Protein AF-A0A371ILJ2-F1 (afdb_monomer_lite)

Organism: NCBI:txid1871336

Foldseek 3Di:
DVVLVLLLVVLVVLVVVVVVCCVVVVPPDDPPVSVVLSVLSVQLSVCLSVLHLVSLVSQLVVLVVLLVVLVVDPVSPSNVVSVVSNVVSVVSNVVSVVVD

Radius of gyration: 14.05 Å; chains: 1; bounding box: 39×20×39 Å

Sequence (100 aa):
MLKKFIYYFPAISFFILMIWLSYIFGISSMENTAFIVEFLFILAGFLLSKKLIVGSFIGIIPAIGFILAGQNSKTGLETPIGIFVLIYFLLCIYLVHKSN

pLDDT: mean 86.28, std 10.16, range [44.66, 95.81]

Structure (mmCIF, N/CA/C/O backbone):
data_AF-A0A371ILJ2-F1
#
_entry.id   AF-A0A371ILJ2-F1
#
loop_
_atom_site.group_PDB
_atom_site.id
_atom_site.type_symbol
_atom_site.label_atom_id
_atom_site.label_alt_id
_atom_site.label_comp_id
_atom_site.label_asym_id
_atom_site.label_entity_id
_atom_site.label_seq_id
_atom_site.pdbx_PDB_ins_code
_atom_site.Cartn_x
_atom_site.Cartn_y
_atom_site.Cartn_z
_atom_site.occupancy
_atom_site.B_iso_or_equiv
_atom_site.auth_seq_id
_atom_site.auth_comp_id
_atom_site.auth_asym_id
_atom_site.auth_atom_id
_atom_site.pdbx_PDB_model_num
ATOM 1 N N . MET A 1 1 ? -7.251 -8.964 17.976 1.00 44.66 1 MET A N 1
ATOM 2 C CA . MET A 1 1 ? -5.955 -8.585 17.362 1.00 44.66 1 MET 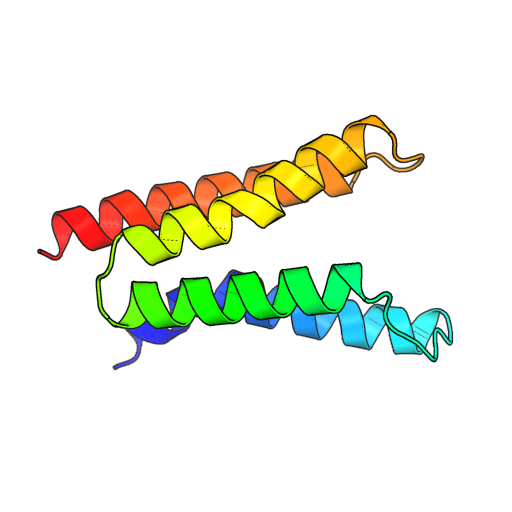A CA 1
ATOM 3 C C . MET A 1 1 ? -5.925 -8.786 15.845 1.00 44.66 1 MET A C 1
ATOM 5 O O . MET A 1 1 ? -5.500 -7.861 15.167 1.00 44.66 1 MET A O 1
ATOM 9 N N . LEU A 1 2 ? -6.445 -9.899 15.301 1.00 49.75 2 LEU A N 1
ATOM 10 C CA . LEU A 1 2 ? -6.361 -10.254 13.867 1.00 49.75 2 LEU A CA 1
ATOM 11 C C . LEU A 1 2 ? -6.897 -9.200 12.867 1.00 49.75 2 LEU A C 1
ATOM 13 O O . LEU A 1 2 ? -6.308 -9.006 11.811 1.00 49.75 2 LEU A O 1
ATOM 17 N N . LYS A 1 3 ? -7.972 -8.466 13.202 1.00 60.53 3 LYS A N 1
ATOM 18 C CA . LYS A 1 3 ? -8.586 -7.470 12.292 1.00 60.53 3 LYS A CA 1
ATOM 19 C C . LYS A 1 3 ? -7.668 -6.293 11.928 1.00 60.53 3 LYS A C 1
ATOM 21 O O . LYS A 1 3 ? -7.919 -5.629 10.935 1.00 60.53 3 LYS A O 1
ATOM 26 N N . LYS A 1 4 ? -6.620 -6.023 12.716 1.00 70.31 4 LYS A N 1
ATOM 27 C CA . LYS A 1 4 ? -5.710 -4.891 12.471 1.00 70.31 4 LYS A CA 1
ATOM 28 C C . LYS A 1 4 ? -4.705 -5.164 11.356 1.00 70.31 4 LYS A C 1
ATOM 30 O O . LYS A 1 4 ? -4.243 -4.219 10.732 1.00 70.31 4 LYS A O 1
ATOM 35 N N . PHE A 1 5 ? -4.394 -6.436 11.106 1.00 81.62 5 PHE A N 1
ATOM 36 C CA . PHE A 1 5 ? -3.424 -6.825 10.085 1.00 81.62 5 PHE A CA 1
ATOM 37 C C . PHE A 1 5 ? -3.933 -6.518 8.674 1.00 81.62 5 PHE A C 1
ATOM 39 O O . PHE A 1 5 ? -3.144 -6.211 7.789 1.00 81.62 5 PHE A O 1
ATOM 46 N N . ILE A 1 6 ? -5.260 -6.511 8.492 1.00 87.00 6 ILE A N 1
ATOM 47 C CA . ILE A 1 6 ? -5.886 -6.205 7.206 1.00 87.00 6 ILE A CA 1
ATOM 48 C C . ILE A 1 6 ? -5.460 -4.818 6.713 1.00 87.00 6 ILE A C 1
ATOM 50 O O . ILE A 1 6 ? -5.093 -4.671 5.558 1.00 87.00 6 ILE A O 1
ATOM 54 N N . TYR A 1 7 ? -5.350 -3.820 7.595 1.00 89.56 7 TYR A N 1
ATOM 55 C CA . TYR A 1 7 ? -4.983 -2.452 7.210 1.00 89.56 7 TYR A CA 1
ATOM 56 C C . TYR A 1 7 ? -3.579 -2.321 6.606 1.00 89.56 7 TYR A C 1
ATOM 58 O O . TYR A 1 7 ? -3.318 -1.352 5.902 1.00 89.56 7 TYR A O 1
ATOM 66 N N . TYR A 1 8 ? -2.700 -3.295 6.841 1.00 92.25 8 TYR A N 1
ATOM 67 C CA . TYR A 1 8 ? -1.353 -3.338 6.274 1.00 92.25 8 TYR A CA 1
ATOM 68 C C . TYR A 1 8 ? -1.282 -4.075 4.935 1.00 92.25 8 TYR A C 1
ATOM 70 O O . TYR A 1 8 ? -0.207 -4.155 4.351 1.00 92.25 8 TYR A O 1
ATOM 78 N N . PHE A 1 9 ? -2.403 -4.602 4.433 1.00 92.25 9 PHE A N 1
ATOM 79 C CA . PHE A 1 9 ? -2.443 -5.356 3.182 1.00 92.25 9 PHE A CA 1
ATOM 80 C C . PHE A 1 9 ? -1.783 -4.614 2.003 1.00 92.25 9 PHE A C 1
ATOM 82 O O . PHE A 1 9 ? -0.925 -5.224 1.365 1.00 92.25 9 PHE A O 1
ATOM 89 N N . PRO A 1 10 ? -2.059 -3.313 1.753 1.00 90.62 10 PRO A N 1
ATOM 90 C CA . PRO A 1 10 ? -1.393 -2.580 0.677 1.00 90.62 10 PRO A CA 1
ATOM 91 C C . PRO A 1 10 ? 0.130 -2.519 0.846 1.00 90.62 10 PRO A C 1
ATOM 93 O O . PRO A 1 10 ? 0.841 -2.818 -0.107 1.00 90.62 10 PRO A O 1
ATOM 96 N N . ALA A 1 11 ? 0.624 -2.237 2.058 1.00 92.75 11 ALA A N 1
ATOM 97 C CA . ALA A 1 11 ? 2.060 -2.184 2.353 1.00 92.75 11 ALA A CA 1
ATOM 98 C C . ALA A 1 11 ? 2.734 -3.539 2.099 1.00 92.75 11 ALA A C 1
ATOM 100 O O . ALA A 1 11 ? 3.667 -3.649 1.319 1.00 92.75 11 ALA A O 1
ATOM 101 N N . ILE A 1 12 ? 2.184 -4.612 2.674 1.00 92.62 12 ILE A N 1
ATOM 102 C CA . ILE A 1 12 ? 2.748 -5.961 2.527 1.00 92.62 12 ILE A CA 1
ATOM 103 C C . ILE A 1 12 ? 2.764 -6.386 1.055 1.00 92.62 12 ILE A C 1
ATOM 105 O O . ILE A 1 12 ? 3.757 -6.935 0.579 1.00 92.62 12 ILE A O 1
ATOM 109 N N . SER A 1 13 ? 1.675 -6.126 0.327 1.00 92.00 13 SER A N 1
ATOM 110 C CA . SER A 1 13 ? 1.599 -6.451 -1.098 1.00 92.00 13 SER A CA 1
ATOM 111 C C . SER A 1 13 ? 2.633 -5.677 -1.919 1.00 92.00 13 SER A C 1
ATOM 113 O O . SER A 1 13 ? 3.302 -6.271 -2.763 1.00 92.00 13 SER A O 1
ATOM 115 N N . PHE A 1 14 ? 2.817 -4.384 -1.634 1.00 90.50 14 PHE A N 1
ATOM 116 C CA . PHE A 1 14 ? 3.767 -3.536 -2.343 1.00 90.50 14 PHE A CA 1
ATOM 117 C C . PHE A 1 14 ? 5.210 -3.951 -2.044 1.00 90.50 14 PHE A C 1
ATOM 119 O O . PHE A 1 14 ? 5.990 -4.155 -2.970 1.00 90.50 14 PHE A O 1
ATOM 126 N N . PHE A 1 15 ? 5.536 -4.210 -0.779 1.00 90.62 15 PHE A N 1
ATOM 127 C CA . PHE A 1 15 ? 6.843 -4.705 -0.361 1.00 90.62 15 PHE A CA 1
ATOM 128 C C . PHE A 1 15 ? 7.245 -6.009 -1.067 1.00 90.62 15 PHE A C 1
ATOM 130 O O . PHE A 1 15 ? 8.357 -6.122 -1.587 1.00 90.62 15 PHE A O 1
ATOM 137 N N . ILE A 1 16 ? 6.334 -6.988 -1.137 1.00 90.94 16 ILE A N 1
ATOM 138 C CA . ILE A 1 16 ? 6.588 -8.266 -1.822 1.00 90.94 16 ILE A CA 1
ATOM 139 C C . ILE A 1 16 ? 6.826 -8.040 -3.320 1.00 90.94 16 ILE A C 1
ATOM 141 O O . ILE A 1 16 ? 7.772 -8.600 -3.877 1.00 90.94 16 ILE A O 1
ATOM 145 N N . LEU A 1 17 ? 6.001 -7.210 -3.967 1.00 88.19 17 LEU A N 1
ATOM 146 C CA . LEU A 1 17 ? 6.163 -6.876 -5.384 1.00 88.19 17 LEU A CA 1
ATOM 147 C C . LEU A 1 17 ? 7.509 -6.201 -5.655 1.00 88.19 17 LEU A C 1
ATOM 149 O O . LEU A 1 17 ? 8.188 -6.557 -6.615 1.00 88.19 17 LEU A O 1
ATOM 153 N N . MET A 1 18 ? 7.919 -5.278 -4.787 1.00 84.50 18 MET A N 1
ATOM 154 C CA . MET A 1 18 ? 9.188 -4.568 -4.904 1.00 84.50 18 MET A CA 1
ATOM 155 C C . MET A 1 18 ? 10.385 -5.519 -4.783 1.00 84.50 18 MET A C 1
ATOM 157 O O . MET A 1 18 ? 11.285 -5.465 -5.618 1.00 84.50 18 MET A O 1
ATOM 161 N N . ILE A 1 19 ? 10.379 -6.446 -3.817 1.00 85.50 19 ILE A N 1
ATOM 162 C CA . ILE A 1 19 ? 11.429 -7.475 -3.695 1.00 85.50 19 ILE A CA 1
ATOM 163 C C . ILE A 1 19 ? 11.484 -8.353 -4.948 1.00 85.50 19 ILE A C 1
ATOM 165 O O . ILE A 1 19 ? 12.566 -8.629 -5.470 1.00 85.50 19 ILE A O 1
ATOM 169 N N . TRP A 1 20 ? 10.323 -8.797 -5.430 1.00 84.69 20 TRP A N 1
ATOM 170 C CA . TRP A 1 20 ? 10.240 -9.686 -6.584 1.00 84.69 20 TRP A CA 1
ATOM 171 C C . TRP A 1 20 ? 10.753 -9.013 -7.863 1.00 84.69 20 TRP A C 1
ATOM 173 O O . TRP A 1 20 ? 11.546 -9.602 -8.598 1.00 84.69 20 TRP A O 1
ATOM 183 N N . LEU A 1 21 ? 10.384 -7.748 -8.087 1.00 81.75 21 LEU A N 1
ATOM 184 C CA . LEU A 1 21 ? 10.878 -6.937 -9.201 1.00 81.75 21 LEU A CA 1
ATOM 185 C C . LEU A 1 21 ? 12.388 -6.690 -9.107 1.00 81.75 21 LEU A C 1
ATOM 187 O O . LEU A 1 21 ? 13.086 -6.852 -10.107 1.00 81.75 21 LEU A O 1
ATOM 191 N N . SER A 1 22 ? 12.908 -6.362 -7.920 1.00 81.88 22 SER A N 1
ATOM 192 C CA . SER A 1 22 ? 14.351 -6.200 -7.705 1.00 81.88 22 SER A CA 1
ATOM 193 C C . SER A 1 22 ? 15.130 -7.475 -8.036 1.00 81.88 22 SER A C 1
ATOM 195 O O . SER A 1 22 ? 16.186 -7.394 -8.661 1.00 81.88 22 SER A O 1
ATOM 197 N N . TYR A 1 23 ? 14.599 -8.647 -7.675 1.00 84.69 23 TYR A N 1
ATOM 198 C CA . TYR A 1 23 ? 15.235 -9.931 -7.973 1.00 84.69 23 TYR A CA 1
ATOM 199 C C . TYR A 1 23 ? 15.249 -10.249 -9.477 1.00 84.69 23 TYR A C 1
ATOM 201 O O . TYR A 1 23 ? 16.273 -10.685 -9.996 1.00 84.69 23 TYR A O 1
ATOM 209 N N . ILE A 1 24 ? 14.140 -10.009 -10.188 1.00 84.00 24 ILE A N 1
ATOM 210 C CA . ILE A 1 24 ? 14.015 -10.323 -11.624 1.00 84.00 24 ILE A CA 1
ATOM 211 C C . ILE A 1 24 ? 14.829 -9.364 -12.494 1.00 84.00 24 ILE A C 1
ATOM 213 O O . ILE A 1 24 ? 15.515 -9.798 -13.417 1.00 84.00 24 ILE A O 1
ATOM 217 N N . PHE A 1 25 ? 14.741 -8.062 -12.224 1.00 79.31 25 PHE A N 1
ATOM 218 C CA . PHE A 1 25 ? 15.353 -7.036 -13.071 1.00 79.31 25 PHE A CA 1
ATOM 219 C C . PHE A 1 25 ? 16.772 -6.654 -12.632 1.00 79.31 25 PHE A C 1
ATOM 221 O O . PHE A 1 25 ? 17.396 -5.808 -13.268 1.00 79.31 25 PHE A O 1
ATOM 228 N N . GLY A 1 26 ? 17.290 -7.254 -11.552 1.00 73.44 26 GLY A N 1
ATOM 229 C CA . GLY A 1 26 ? 18.619 -6.942 -11.019 1.00 73.44 26 GLY A CA 1
ATOM 230 C C . GLY A 1 26 ? 18.759 -5.490 -10.552 1.00 73.44 26 GLY A C 1
ATOM 231 O O . GLY A 1 26 ? 19.867 -4.955 -10.516 1.00 73.44 26 GLY A O 1
ATOM 232 N N . ILE A 1 27 ? 17.640 -4.833 -10.227 1.00 71.69 27 ILE A N 1
ATOM 233 C CA . ILE A 1 27 ? 17.611 -3.434 -9.797 1.00 71.69 27 ILE A CA 1
ATOM 234 C C . ILE A 1 27 ? 18.159 -3.377 -8.371 1.00 71.69 27 ILE A C 1
ATOM 236 O O . ILE A 1 27 ? 17.486 -3.764 -7.413 1.00 71.69 27 ILE A O 1
ATOM 240 N N . SER A 1 28 ? 19.401 -2.911 -8.245 1.00 60.47 28 SER A N 1
ATOM 241 C CA . SER A 1 28 ? 20.128 -2.829 -6.976 1.00 60.47 28 SER A CA 1
ATOM 242 C C . SER A 1 28 ? 19.737 -1.618 -6.125 1.00 60.47 28 SER A C 1
ATOM 244 O O . SER A 1 28 ? 19.916 -1.660 -4.909 1.00 60.47 28 SER A O 1
ATOM 246 N N . SER A 1 29 ? 19.166 -0.565 -6.723 1.00 57.81 29 SER A N 1
ATOM 247 C CA . SER A 1 29 ? 18.593 0.565 -5.990 1.00 57.81 29 SER A CA 1
ATOM 248 C C . SER A 1 29 ? 17.104 0.707 -6.279 1.00 57.81 29 SER A C 1
ATOM 250 O O . SER A 1 29 ? 16.676 0.989 -7.396 1.00 57.81 29 SER A O 1
ATOM 252 N N . MET A 1 30 ? 16.291 0.525 -5.241 1.00 62.88 30 MET A N 1
ATOM 253 C CA . MET A 1 30 ? 14.912 0.996 -5.291 1.00 62.88 30 MET A CA 1
ATOM 254 C C . MET A 1 30 ? 14.936 2.519 -5.412 1.00 62.88 30 MET A C 1
ATOM 256 O O . MET A 1 30 ? 15.642 3.194 -4.659 1.00 62.88 30 MET A O 1
ATOM 260 N N . GLU A 1 31 ? 14.179 3.061 -6.363 1.00 73.69 31 GLU A N 1
ATOM 261 C CA . GLU A 1 31 ? 14.036 4.507 -6.492 1.00 73.69 31 GLU A CA 1
ATOM 262 C C . GLU A 1 31 ? 13.482 5.102 -5.189 1.00 73.69 31 GLU A C 1
ATOM 264 O O . GLU A 1 31 ? 12.591 4.530 -4.551 1.00 73.69 31 GLU A O 1
ATOM 269 N N . ASN A 1 32 ? 13.983 6.281 -4.801 1.00 79.00 32 ASN A N 1
ATOM 270 C CA . ASN A 1 32 ? 13.544 6.990 -3.590 1.00 79.00 32 ASN A CA 1
ATOM 271 C C . ASN A 1 32 ? 12.016 7.153 -3.517 1.00 79.00 32 ASN A C 1
ATOM 273 O O . ASN A 1 32 ? 11.437 7.160 -2.432 1.00 79.00 32 ASN A O 1
ATOM 277 N N . THR A 1 33 ? 11.358 7.265 -4.6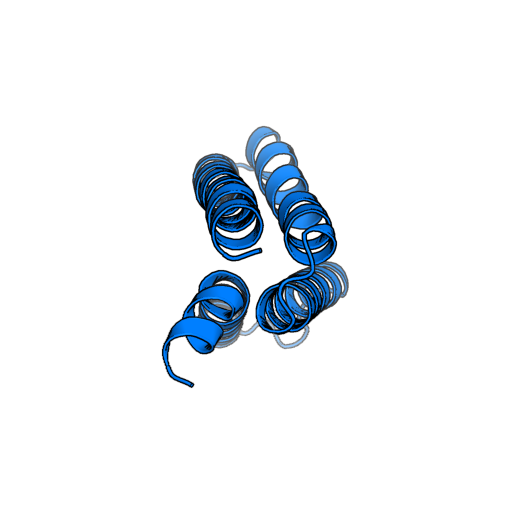69 1.00 82.44 33 THR A N 1
ATOM 278 C CA . THR A 1 33 ? 9.901 7.349 -4.810 1.00 82.44 33 THR A CA 1
ATOM 279 C C . THR A 1 33 ? 9.196 6.114 -4.252 1.00 82.44 33 THR A C 1
ATOM 281 O O . THR A 1 33 ? 8.241 6.253 -3.490 1.00 82.44 33 THR A O 1
ATOM 284 N N . ALA A 1 34 ? 9.683 4.910 -4.551 1.00 84.69 34 ALA A N 1
ATOM 285 C CA . ALA A 1 34 ? 9.065 3.676 -4.088 1.00 84.69 34 ALA A CA 1
ATOM 286 C C . ALA A 1 34 ? 9.222 3.471 -2.573 1.00 84.69 34 ALA A C 1
ATOM 288 O O . ALA A 1 34 ? 8.289 3.006 -1.921 1.00 84.69 34 ALA A O 1
ATOM 289 N N . PHE A 1 35 ? 10.344 3.905 -1.989 1.00 87.75 35 PHE A N 1
ATOM 290 C CA . PHE A 1 35 ? 10.510 3.925 -0.531 1.00 87.75 35 PHE A CA 1
ATOM 291 C C . PHE A 1 35 ? 9.501 4.846 0.160 1.00 87.75 35 PHE A C 1
ATOM 293 O O . PHE A 1 35 ? 8.938 4.482 1.192 1.00 87.75 35 PHE A O 1
ATOM 300 N N . ILE A 1 36 ? 9.252 6.030 -0.407 1.00 90.94 36 ILE A N 1
ATOM 301 C CA . ILE A 1 36 ? 8.263 6.973 0.130 1.00 90.94 36 ILE A CA 1
ATOM 302 C C . ILE A 1 36 ? 6.858 6.364 0.063 1.00 90.94 36 ILE A C 1
ATOM 304 O O . ILE A 1 36 ? 6.096 6.476 1.024 1.00 90.94 36 ILE A O 1
ATOM 308 N N . VAL A 1 37 ? 6.521 5.692 -1.041 1.00 92.50 37 VAL A N 1
ATOM 309 C CA . VAL A 1 37 ? 5.228 5.011 -1.210 1.00 92.50 37 VAL A CA 1
ATOM 310 C C . VAL A 1 37 ? 5.045 3.886 -0.189 1.00 92.50 37 VAL A C 1
ATOM 312 O O . VAL A 1 37 ? 4.012 3.841 0.481 1.00 92.50 37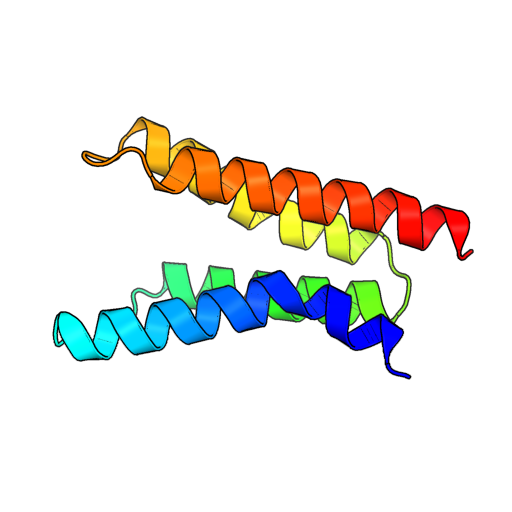 VAL A O 1
ATOM 315 N N . GLU A 1 38 ? 6.049 3.027 -0.009 1.00 92.56 38 GLU A N 1
ATOM 316 C CA . GLU A 1 38 ? 6.017 1.960 0.999 1.00 92.56 38 GLU A CA 1
ATOM 317 C C . GLU A 1 38 ? 5.841 2.542 2.410 1.00 92.56 38 GLU A C 1
ATOM 319 O O . GLU A 1 38 ? 4.963 2.122 3.166 1.00 92.56 38 GLU A O 1
ATOM 324 N N . PHE A 1 39 ? 6.605 3.585 2.747 1.00 93.94 39 PHE A N 1
ATOM 325 C CA . PHE A 1 39 ? 6.487 4.264 4.036 1.00 93.94 39 PHE A CA 1
ATOM 326 C C . PHE A 1 39 ? 5.083 4.844 4.265 1.00 93.94 39 PHE A C 1
ATOM 328 O O . PHE A 1 39 ? 4.522 4.688 5.353 1.00 93.94 39 PHE A O 1
ATOM 335 N N . LEU A 1 40 ? 4.482 5.468 3.246 1.00 95.31 40 LEU A N 1
ATOM 336 C CA . LEU A 1 40 ? 3.112 5.983 3.306 1.00 95.31 40 LEU A CA 1
ATOM 337 C C . LEU A 1 40 ? 2.099 4.863 3.565 1.00 95.31 40 LEU A C 1
ATOM 339 O O . LEU A 1 40 ? 1.205 5.043 4.394 1.00 95.31 40 LEU A O 1
ATOM 343 N N . PHE A 1 41 ? 2.241 3.700 2.923 1.00 95.00 41 PHE A N 1
ATOM 344 C CA . PHE A 1 41 ? 1.349 2.566 3.172 1.00 95.00 41 PHE A CA 1
ATOM 345 C C . PHE A 1 41 ? 1.514 1.976 4.575 1.00 95.00 41 PHE A C 1
ATOM 347 O O . PHE A 1 41 ? 0.512 1.677 5.230 1.00 95.00 41 PHE A O 1
ATOM 354 N N . ILE A 1 42 ? 2.747 1.856 5.074 1.00 94.44 42 ILE A N 1
ATOM 355 C CA . ILE A 1 42 ? 3.008 1.408 6.449 1.00 94.44 42 ILE A CA 1
ATOM 356 C C . ILE A 1 42 ? 2.380 2.385 7.450 1.00 94.44 42 ILE A C 1
ATOM 358 O O . ILE A 1 42 ? 1.693 1.965 8.389 1.00 94.44 42 ILE A O 1
ATOM 362 N N . LEU A 1 43 ? 2.573 3.690 7.240 1.00 95.62 43 LEU A N 1
ATOM 363 C CA . LEU A 1 43 ? 2.020 4.740 8.093 1.00 95.62 43 LEU A CA 1
ATOM 364 C C . LEU A 1 43 ? 0.484 4.735 8.071 1.00 95.62 43 LEU A C 1
ATOM 366 O O . LEU A 1 43 ? -0.151 4.816 9.127 1.00 95.62 43 LEU A O 1
ATOM 370 N N . ALA A 1 44 ? -0.112 4.581 6.888 1.00 94.50 44 ALA A N 1
ATOM 371 C CA . ALA A 1 44 ? -1.553 4.452 6.704 1.00 94.50 44 ALA A CA 1
ATOM 372 C C . ALA A 1 44 ? -2.114 3.258 7.491 1.00 94.50 44 ALA A C 1
ATOM 374 O O . ALA A 1 44 ? -3.040 3.424 8.291 1.00 94.50 44 ALA A O 1
ATOM 375 N N . GLY A 1 45 ? -1.507 2.076 7.333 1.00 92.69 45 GLY A N 1
ATOM 376 C CA . GLY A 1 45 ? -1.885 0.862 8.058 1.00 92.69 45 GLY A CA 1
ATOM 377 C C . GLY A 1 45 ? -1.770 1.023 9.576 1.00 92.69 45 GLY A C 1
ATOM 378 O O . GLY A 1 45 ? -2.681 0.646 10.319 1.00 92.69 45 GLY A O 1
ATOM 379 N N . PHE A 1 46 ? -0.701 1.670 10.052 1.00 93.50 46 PHE A N 1
ATOM 380 C CA . PHE A 1 46 ? -0.497 1.944 11.474 1.00 93.50 46 PHE A CA 1
ATOM 381 C C . PHE A 1 46 ? -1.566 2.859 12.068 1.00 93.50 46 PHE A C 1
ATOM 383 O O . PHE A 1 46 ? -2.137 2.532 13.114 1.00 93.50 46 PHE A O 1
ATOM 390 N N . LEU A 1 47 ? -1.889 3.968 11.405 1.00 92.88 47 LEU A N 1
ATOM 391 C CA . LEU A 1 47 ? -2.936 4.889 11.854 1.00 92.88 47 LEU A CA 1
ATOM 392 C C . LEU A 1 47 ? -4.321 4.225 11.831 1.00 92.88 47 LEU A C 1
ATOM 394 O O . LEU A 1 47 ? -5.072 4.324 12.805 1.00 92.88 47 LEU A O 1
ATOM 398 N N . LEU A 1 48 ? -4.629 3.462 10.781 1.00 91.50 48 LEU A N 1
ATOM 399 C CA . LEU A 1 48 ? -5.866 2.683 10.678 1.00 91.50 48 LEU A CA 1
ATOM 400 C C . LEU A 1 48 ? -5.982 1.618 11.779 1.00 91.50 48 LEU A C 1
ATOM 402 O O . LEU A 1 48 ? -7.056 1.423 12.350 1.00 91.50 48 LEU A O 1
ATOM 406 N N . SER A 1 49 ? -4.872 0.989 12.178 1.00 90.75 49 SER A N 1
ATOM 407 C CA . SER A 1 49 ? -4.840 0.029 13.295 1.00 90.75 49 SER A CA 1
ATOM 408 C C . SER A 1 49 ? -5.222 0.650 14.652 1.00 90.75 49 SER A C 1
ATOM 410 O O . SER A 1 49 ? -5.654 -0.061 15.574 1.00 90.75 49 SER A O 1
ATOM 412 N N . LYS A 1 50 ? -5.081 1.978 14.761 1.00 89.50 50 LYS A N 1
ATOM 413 C CA . LYS A 1 50 ? -5.502 2.815 15.892 1.00 89.50 50 LYS A CA 1
ATOM 414 C C . LYS A 1 50 ? -6.894 3.432 15.696 1.00 89.50 50 LYS A C 1
ATOM 416 O O . LYS A 1 50 ? -7.289 4.263 16.503 1.00 89.50 50 LYS A O 1
ATOM 421 N N . LYS A 1 51 ? -7.640 3.007 14.666 1.00 87.44 51 LYS A N 1
ATOM 422 C CA . LYS A 1 51 ? -8.953 3.548 14.274 1.00 87.44 51 LYS A CA 1
ATOM 423 C C . LYS A 1 51 ? -8.923 5.043 13.916 1.00 87.44 51 LYS A C 1
ATOM 425 O O . LYS A 1 51 ? -9.919 5.741 14.075 1.00 87.44 51 LYS A O 1
ATOM 430 N N . LEU A 1 52 ? -7.794 5.551 13.422 1.00 89.56 52 LEU A N 1
ATOM 431 C CA . LEU A 1 52 ? -7.693 6.932 12.955 1.00 89.56 52 LEU A CA 1
ATOM 432 C C . LEU A 1 52 ? -7.999 6.990 11.457 1.00 89.56 52 LEU A C 1
ATOM 434 O O . LEU A 1 52 ? -7.242 6.458 10.646 1.00 89.56 52 LEU A O 1
ATOM 438 N N . ILE A 1 53 ? -9.082 7.682 11.089 1.00 90.75 53 ILE A N 1
ATOM 439 C CA . ILE A 1 53 ? -9.523 7.846 9.688 1.00 90.75 53 ILE A CA 1
ATOM 440 C C . ILE A 1 53 ? -8.439 8.524 8.835 1.00 90.75 53 ILE A C 1
ATOM 442 O O . ILE A 1 53 ? -8.304 8.223 7.652 1.00 90.75 53 ILE A O 1
ATOM 446 N N . VAL A 1 54 ? -7.605 9.373 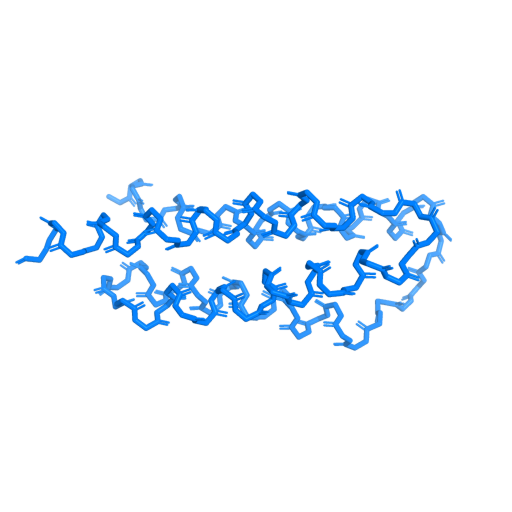9.451 1.00 91.81 54 VAL A N 1
ATOM 447 C CA . VAL A 1 54 ? -6.445 10.017 8.809 1.00 91.81 54 VAL A CA 1
ATOM 448 C C . VAL A 1 54 ? -5.544 9.000 8.098 1.00 91.81 54 VAL A C 1
ATOM 450 O O . VAL A 1 54 ? -5.019 9.304 7.032 1.00 91.81 54 VAL A O 1
ATOM 453 N N . GLY A 1 55 ? -5.430 7.769 8.613 1.00 91.19 55 GLY A N 1
ATOM 454 C CA . GLY A 1 55 ? -4.659 6.711 7.958 1.00 91.19 55 GLY A CA 1
ATOM 455 C C . GLY A 1 55 ? -5.152 6.373 6.548 1.00 91.19 55 GLY A C 1
ATOM 456 O O . GLY A 1 55 ? -4.332 6.203 5.651 1.00 91.19 55 GLY A O 1
ATOM 457 N N . SER A 1 56 ? -6.468 6.363 6.310 1.00 91.88 56 SER A N 1
ATOM 458 C CA . SER A 1 56 ? -7.010 6.159 4.960 1.00 91.88 56 SER A CA 1
ATOM 459 C C . SER A 1 56 ? -6.633 7.281 4.002 1.00 91.88 56 SER A C 1
ATOM 461 O O . SER A 1 56 ? -6.291 7.003 2.858 1.00 91.88 56 SER A O 1
ATOM 463 N N . PHE A 1 57 ? -6.661 8.538 4.452 1.00 94.06 57 PHE A N 1
ATOM 464 C CA . PHE A 1 57 ? -6.277 9.670 3.605 1.00 94.06 57 PHE A CA 1
ATOM 465 C C . PHE A 1 57 ? -4.808 9.590 3.192 1.00 94.06 57 PHE A C 1
ATOM 467 O O . PHE A 1 57 ? -4.494 9.815 2.028 1.00 94.06 57 PHE A O 1
ATOM 474 N N . ILE A 1 58 ? -3.927 9.187 4.113 1.00 95.12 58 ILE A N 1
ATOM 475 C CA . ILE A 1 58 ? -2.511 8.959 3.802 1.00 95.12 58 ILE A CA 1
ATOM 476 C C . ILE A 1 58 ? -2.351 7.850 2.756 1.00 95.12 58 ILE A C 1
ATOM 478 O O . ILE A 1 58 ? -1.573 8.017 1.824 1.00 95.12 58 ILE A O 1
ATOM 482 N N . GLY A 1 59 ? -3.109 6.755 2.862 1.00 91.88 59 GLY A N 1
ATOM 483 C CA . GLY A 1 59 ? -3.068 5.650 1.899 1.00 91.88 59 GLY A CA 1
ATOM 484 C C . GLY A 1 59 ? -3.644 5.978 0.515 1.00 91.88 59 GLY A C 1
ATOM 485 O O . GLY A 1 59 ? -3.223 5.393 -0.482 1.00 91.88 59 GLY A O 1
ATOM 486 N N . ILE A 1 60 ? -4.565 6.942 0.422 1.00 95.56 60 ILE A N 1
ATOM 487 C CA . ILE A 1 60 ? -5.128 7.409 -0.856 1.00 95.56 60 ILE A CA 1
ATOM 488 C C . ILE A 1 60 ? -4.091 8.186 -1.682 1.00 95.56 60 ILE A C 1
ATOM 490 O O . ILE A 1 60 ? -4.117 8.102 -2.907 1.00 95.56 60 ILE A O 1
ATOM 494 N N . ILE A 1 61 ? -3.156 8.902 -1.046 1.00 94.56 61 ILE A N 1
ATOM 495 C CA . ILE A 1 61 ? -2.117 9.687 -1.739 1.00 94.56 61 ILE A CA 1
ATOM 496 C C . ILE A 1 61 ? -1.321 8.832 -2.746 1.00 94.56 61 ILE A C 1
ATOM 498 O O . ILE A 1 61 ? -1.340 9.156 -3.937 1.00 94.56 61 ILE A O 1
ATOM 502 N N . PRO A 1 62 ? -0.660 7.729 -2.341 1.00 92.69 62 PRO A N 1
ATOM 503 C CA . PRO A 1 62 ? 0.040 6.864 -3.285 1.00 92.69 62 PRO A CA 1
ATOM 504 C C . PRO A 1 62 ? -0.910 6.179 -4.277 1.00 92.69 62 PRO A C 1
ATOM 506 O O . PRO A 1 62 ? -0.520 5.956 -5.419 1.00 92.69 62 PRO A O 1
ATOM 509 N N . ALA A 1 63 ? -2.168 5.910 -3.906 1.00 93.75 63 ALA A N 1
ATOM 510 C CA . ALA A 1 63 ? -3.160 5.346 -4.826 1.00 93.75 63 ALA A CA 1
ATOM 511 C C . ALA A 1 63 ? -3.452 6.283 -6.013 1.00 93.75 63 ALA A C 1
ATOM 513 O O . ALA A 1 63 ? -3.434 5.851 -7.164 1.00 93.75 63 ALA A O 1
ATOM 514 N N . ILE A 1 64 ? -3.651 7.578 -5.745 1.00 93.75 64 ILE A N 1
ATOM 515 C CA . ILE A 1 64 ? -3.795 8.607 -6.786 1.00 93.75 64 ILE A CA 1
ATOM 516 C C . ILE A 1 64 ? -2.501 8.724 -7.597 1.00 93.75 64 ILE A C 1
ATOM 518 O O . ILE A 1 64 ? -2.557 8.817 -8.822 1.00 93.75 64 ILE A O 1
ATOM 522 N N . GLY A 1 65 ? -1.343 8.662 -6.932 1.00 91.19 65 GLY A N 1
ATOM 523 C CA . GLY A 1 65 ? -0.039 8.637 -7.596 1.00 91.19 65 GLY A CA 1
ATOM 524 C C . GLY A 1 65 ? 0.061 7.535 -8.655 1.00 91.19 65 GLY A C 1
ATOM 525 O O . GLY A 1 65 ? 0.436 7.819 -9.789 1.00 91.19 65 GLY A O 1
ATOM 526 N N . PHE A 1 66 ? -0.361 6.308 -8.332 1.00 90.75 66 PHE A N 1
ATOM 527 C CA . PHE A 1 66 ? -0.404 5.201 -9.294 1.00 90.75 66 PHE A CA 1
ATOM 528 C C . PHE A 1 66 ? -1.377 5.441 -10.451 1.00 90.75 66 PHE A C 1
ATOM 530 O O . PHE A 1 66 ? -1.045 5.143 -11.598 1.00 90.75 66 PHE A O 1
ATOM 537 N N . ILE A 1 67 ? -2.552 6.021 -10.179 1.00 92.81 67 ILE A N 1
ATOM 538 C CA . ILE A 1 67 ? -3.533 6.361 -11.221 1.00 92.81 67 ILE A CA 1
ATOM 539 C C . ILE A 1 67 ? -2.924 7.322 -12.243 1.00 92.81 67 ILE A C 1
ATOM 541 O O . ILE A 1 67 ? -3.003 7.063 -13.445 1.00 92.81 67 ILE A O 1
ATOM 545 N N . LEU A 1 68 ? -2.292 8.395 -11.762 1.00 90.50 68 LEU A N 1
ATOM 546 C CA . LEU A 1 68 ? -1.665 9.418 -12.601 1.00 90.50 68 LEU A CA 1
ATOM 547 C C . LEU A 1 68 ? -0.422 8.892 -13.331 1.00 90.50 68 LEU A C 1
ATOM 549 O O . LEU A 1 68 ? -0.202 9.228 -14.495 1.00 90.50 68 LEU A O 1
ATOM 553 N N . ALA A 1 69 ? 0.379 8.049 -12.674 1.00 87.12 69 ALA A N 1
ATOM 554 C CA . ALA A 1 69 ? 1.540 7.418 -13.294 1.00 87.12 69 ALA A CA 1
ATOM 555 C C . ALA A 1 69 ? 1.125 6.494 -14.449 1.00 87.12 69 ALA A C 1
ATOM 557 O O . ALA A 1 69 ? 1.721 6.550 -15.523 1.00 87.12 69 ALA A O 1
ATOM 558 N N . GLY A 1 70 ? 0.059 5.708 -14.270 1.00 84.88 70 GLY A N 1
ATOM 559 C CA . GLY A 1 70 ? -0.425 4.784 -15.295 1.00 84.88 70 GLY A CA 1
ATOM 560 C C . GLY A 1 70 ? -0.971 5.468 -16.548 1.00 84.88 70 GLY A C 1
ATOM 561 O O . GLY A 1 70 ? -0.803 4.940 -17.641 1.00 84.88 70 GLY A O 1
ATOM 562 N N . GLN A 1 71 ? -1.518 6.684 -16.434 1.00 83.62 71 GLN A N 1
ATOM 563 C CA . GLN A 1 71 ? -1.955 7.466 -17.602 1.00 83.62 71 GLN A CA 1
ATOM 564 C C . GLN A 1 71 ? -0.805 7.833 -18.549 1.00 83.62 71 GLN A C 1
ATOM 566 O O . GLN A 1 71 ? -1.033 8.034 -19.739 1.00 83.62 71 GLN A O 1
ATOM 571 N N . ASN A 1 72 ? 0.419 7.914 -18.024 1.00 79.56 72 ASN A N 1
ATOM 572 C CA . ASN A 1 72 ? 1.621 8.259 -18.781 1.00 79.56 72 ASN A CA 1
ATOM 573 C C . ASN A 1 72 ? 2.545 7.048 -19.012 1.00 79.56 72 ASN A C 1
ATOM 575 O O . ASN A 1 72 ? 3.601 7.184 -19.631 1.00 79.56 72 ASN A O 1
ATOM 579 N N . SER A 1 73 ? 2.171 5.868 -18.507 1.00 79.25 73 SER A N 1
ATOM 580 C CA . SER A 1 73 ? 2.959 4.642 -18.619 1.00 79.25 73 SER A CA 1
ATOM 581 C C . SER A 1 73 ? 2.693 3.924 -19.942 1.00 79.25 73 SER A C 1
ATOM 583 O O . SER A 1 73 ? 1.594 3.960 -20.490 1.00 79.25 73 SER A O 1
ATOM 585 N N . LYS A 1 74 ? 3.707 3.214 -20.451 1.00 74.31 74 LYS A N 1
ATOM 586 C CA . LYS A 1 74 ? 3.600 2.402 -21.677 1.00 74.31 74 LYS A CA 1
ATOM 587 C C . LYS A 1 74 ? 2.698 1.177 -21.500 1.00 74.31 74 LYS A C 1
ATOM 589 O O . LYS A 1 74 ? 2.163 0.678 -22.484 1.00 74.31 74 LYS A O 1
ATOM 594 N N . THR A 1 75 ? 2.582 0.665 -20.276 1.00 80.12 75 THR A N 1
ATOM 595 C CA . THR A 1 75 ? 1.794 -0.534 -19.947 1.00 80.12 75 THR A CA 1
ATOM 596 C C . THR A 1 75 ? 0.399 -0.184 -19.436 1.00 80.12 75 THR A C 1
ATOM 598 O O . THR A 1 75 ? -0.526 -0.966 -19.643 1.00 80.12 75 THR A O 1
ATOM 601 N N . GLY A 1 76 ? 0.239 0.965 -18.768 1.00 79.88 76 GLY A N 1
ATOM 602 C CA . GLY A 1 76 ? -1.032 1.432 -18.202 1.00 79.88 76 GLY A CA 1
ATOM 603 C C . GLY A 1 76 ? -1.570 0.573 -17.051 1.00 79.88 76 GLY A C 1
ATOM 604 O O . GLY A 1 76 ? -2.711 0.752 -16.622 1.00 79.88 76 GLY A O 1
ATOM 605 N N . LEU A 1 77 ? -0.774 -0.374 -16.546 1.00 83.56 77 LEU A N 1
ATOM 606 C CA . LEU A 1 77 ? -1.162 -1.321 -15.494 1.00 83.56 77 LEU A CA 1
ATOM 607 C C . LEU A 1 77 ? -1.222 -0.669 -14.109 1.00 83.56 77 LEU A C 1
ATOM 609 O O . LEU A 1 77 ? -1.888 -1.168 -13.205 1.00 83.56 77 LEU A O 1
ATOM 613 N N . GLU A 1 78 ? -0.562 0.466 -13.935 1.00 86.19 78 GLU A N 1
ATOM 614 C CA . GLU A 1 78 ? -0.503 1.206 -12.682 1.00 86.19 78 GLU A CA 1
ATOM 615 C C . GLU A 1 78 ? -1.859 1.849 -12.361 1.00 86.19 78 GLU A C 1
ATOM 617 O O . GLU A 1 78 ? -2.247 1.930 -11.197 1.00 86.19 78 GLU A O 1
ATOM 622 N N . THR A 1 79 ? -2.639 2.222 -13.383 1.00 89.69 79 THR A N 1
ATOM 623 C CA . THR A 1 79 ? -3.975 2.801 -13.205 1.00 89.69 79 THR A CA 1
ATOM 624 C C . THR A 1 79 ? -4.962 1.852 -12.515 1.00 89.69 79 THR A C 1
ATOM 626 O O . THR A 1 79 ? -5.517 2.245 -11.485 1.00 89.69 79 THR A O 1
ATOM 629 N N . PRO A 1 80 ? -5.200 0.613 -12.994 1.00 90.38 80 PRO A N 1
ATOM 630 C CA . PRO A 1 80 ? -6.100 -0.314 -12.311 1.00 90.38 80 PRO A CA 1
ATOM 631 C C . PRO A 1 80 ? -5.602 -0.704 -10.912 1.00 90.38 80 PRO A C 1
ATOM 633 O O . PRO A 1 80 ? -6.420 -0.843 -10.003 1.00 90.38 80 PRO A O 1
ATOM 636 N N . ILE A 1 81 ? -4.283 -0.807 -10.703 1.00 90.50 81 ILE A N 1
ATOM 637 C CA . ILE A 1 81 ? -3.701 -1.034 -9.369 1.00 90.50 81 ILE A CA 1
ATOM 638 C C . ILE A 1 81 ? -4.038 0.140 -8.441 1.00 90.50 81 ILE A C 1
ATOM 640 O O . ILE A 1 81 ? -4.549 -0.065 -7.341 1.00 90.50 81 ILE A O 1
ATOM 644 N N . GLY A 1 82 ? -3.822 1.374 -8.899 1.00 91.69 82 GLY A N 1
ATOM 645 C CA . GLY A 1 82 ? -4.146 2.579 -8.143 1.00 91.69 82 GLY A CA 1
ATOM 646 C C . GLY A 1 82 ? -5.633 2.680 -7.795 1.00 91.69 82 GLY A C 1
ATOM 647 O O . GLY A 1 82 ? -5.970 2.976 -6.651 1.00 91.69 82 GLY A O 1
ATOM 648 N N . ILE A 1 83 ? -6.531 2.347 -8.730 1.00 93.88 83 ILE A N 1
ATOM 649 C CA . ILE A 1 83 ? -7.983 2.304 -8.480 1.00 93.88 83 ILE A CA 1
ATOM 650 C C . ILE A 1 83 ? -8.323 1.265 -7.405 1.00 93.88 83 ILE A C 1
ATOM 652 O O . ILE A 1 83 ? -9.089 1.561 -6.487 1.00 93.88 83 ILE A O 1
ATOM 656 N N . PHE A 1 84 ? -7.743 0.065 -7.482 1.00 94.69 84 PHE A N 1
ATOM 6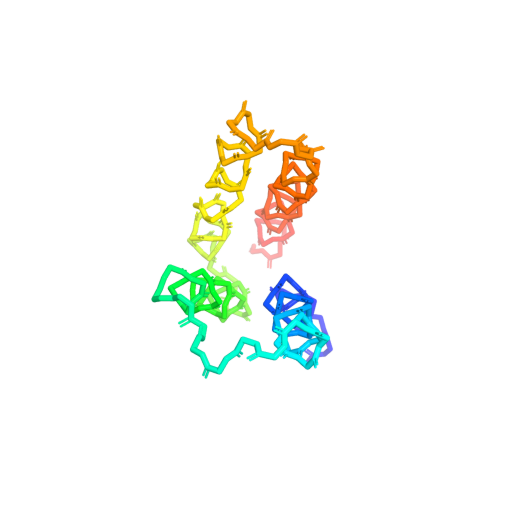57 C CA . PHE A 1 84 ? -7.977 -0.985 -6.491 1.00 94.69 84 PHE A CA 1
ATOM 658 C C . PHE A 1 84 ? -7.550 -0.541 -5.085 1.00 94.69 84 PHE A C 1
ATOM 660 O O . PHE A 1 84 ? -8.316 -0.665 -4.127 1.00 94.69 84 PHE A O 1
ATOM 667 N N . VAL A 1 85 ? -6.354 0.042 -4.966 1.00 94.19 85 VAL A N 1
ATOM 668 C CA . VAL A 1 85 ? -5.836 0.567 -3.695 1.00 94.19 85 VAL A CA 1
ATOM 669 C C . VAL A 1 85 ? -6.692 1.734 -3.184 1.00 94.19 85 VAL A C 1
ATOM 671 O O . VAL A 1 85 ? -6.961 1.832 -1.986 1.00 94.19 85 VAL A O 1
ATOM 674 N N . LEU A 1 86 ? -7.187 2.594 -4.076 1.00 95.75 86 LEU A N 1
ATOM 675 C CA . LEU A 1 86 ? -8.062 3.709 -3.717 1.00 95.75 86 LEU A CA 1
ATOM 676 C C . LEU A 1 86 ? -9.393 3.216 -3.133 1.00 95.75 86 LEU A C 1
ATOM 678 O O . LEU A 1 86 ? -9.793 3.656 -2.054 1.00 95.75 86 LEU A O 1
ATOM 682 N N . ILE A 1 87 ? -10.043 2.251 -3.791 1.00 95.81 87 ILE A N 1
ATOM 683 C CA . ILE A 1 87 ? -11.271 1.616 -3.286 1.00 95.81 87 ILE A CA 1
ATOM 684 C C . ILE A 1 87 ? -11.007 0.961 -1.927 1.00 95.81 87 ILE A C 1
ATOM 686 O O . ILE A 1 87 ? -11.807 1.109 -1.003 1.00 95.81 87 ILE A O 1
ATOM 690 N N . TYR A 1 88 ? -9.865 0.288 -1.773 1.00 94.94 88 TYR A N 1
ATOM 691 C CA . TYR A 1 88 ? -9.478 -0.339 -0.514 1.00 94.94 88 TYR A CA 1
ATOM 692 C C . TYR A 1 88 ? -9.426 0.664 0.652 1.00 94.94 88 TYR A C 1
ATOM 694 O O . TYR A 1 88 ? -10.016 0.428 1.712 1.00 94.94 88 TYR A O 1
ATOM 702 N N . PHE A 1 89 ? -8.771 1.814 0.469 1.00 94.00 89 PHE A N 1
ATOM 703 C CA . PHE A 1 89 ? -8.683 2.821 1.528 1.00 94.00 89 PHE A CA 1
ATOM 704 C C . PHE A 1 89 ? -10.006 3.546 1.789 1.00 94.00 89 PHE A C 1
ATOM 706 O O . PHE A 1 89 ? -10.282 3.865 2.950 1.00 94.00 89 PHE A O 1
ATOM 713 N N . LEU A 1 90 ? -10.856 3.735 0.772 1.00 94.25 90 LEU A N 1
ATOM 714 C CA . LEU A 1 90 ? -12.230 4.224 0.948 1.00 94.25 90 LEU A CA 1
ATOM 715 C C . LEU A 1 90 ? -13.074 3.258 1.794 1.00 94.25 90 LEU A C 1
ATOM 717 O O . LEU A 1 90 ? -13.780 3.687 2.707 1.00 94.25 9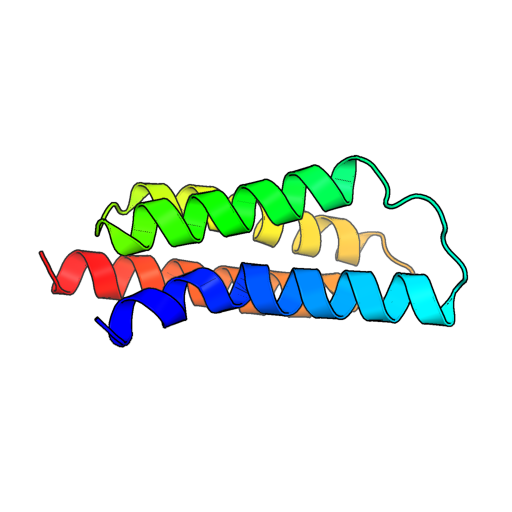0 LEU A O 1
ATOM 721 N N . LEU A 1 91 ? -12.953 1.947 1.566 1.00 92.88 91 LEU A N 1
ATOM 722 C CA . LEU A 1 91 ? -13.611 0.938 2.402 1.00 92.88 91 LEU A CA 1
ATOM 723 C C . LEU A 1 91 ? -13.096 0.980 3.845 1.00 92.88 91 LEU A C 1
ATOM 725 O O . LEU A 1 91 ? -13.880 0.856 4.787 1.00 92.88 91 LEU A O 1
ATOM 729 N N . CYS A 1 92 ? -11.797 1.223 4.039 1.00 90.44 92 CYS A N 1
ATOM 730 C CA . CYS A 1 92 ? -11.230 1.391 5.375 1.00 90.44 92 CYS A CA 1
ATOM 731 C C . CYS A 1 92 ? -11.816 2.607 6.115 1.00 90.44 92 CYS A C 1
ATOM 733 O O . CYS A 1 92 ? -12.032 2.509 7.323 1.00 90.44 92 CYS A O 1
ATOM 735 N N . ILE A 1 93 ? -12.160 3.704 5.419 1.00 90.75 93 ILE A N 1
ATOM 736 C CA . ILE A 1 93 ? -12.866 4.852 6.026 1.00 90.75 93 ILE A CA 1
ATOM 737 C C . ILE A 1 93 ? -14.205 4.392 6.600 1.00 90.75 93 ILE A C 1
ATOM 739 O O . ILE A 1 93 ? -14.490 4.639 7.772 1.00 90.75 93 ILE A O 1
ATOM 743 N N . TYR A 1 94 ? -15.005 3.685 5.796 1.00 89.00 94 TYR A N 1
ATOM 744 C CA . TYR A 1 94 ? -16.308 3.177 6.225 1.00 89.00 94 TYR A CA 1
ATOM 745 C C . TYR A 1 94 ? -16.187 2.233 7.431 1.00 89.00 94 TYR A C 1
ATOM 747 O O . TYR A 1 94 ? -16.930 2.363 8.404 1.00 89.00 94 TYR A O 1
ATOM 755 N N . LEU A 1 95 ? -15.222 1.308 7.400 1.00 87.00 95 LEU A N 1
ATOM 756 C CA . LEU A 1 95 ? -14.993 0.352 8.487 1.00 87.00 95 LEU A CA 1
ATOM 757 C C . LEU A 1 95 ? -14.581 1.030 9.795 1.00 87.00 95 LEU A C 1
ATOM 759 O O . LEU A 1 95 ? -15.069 0.647 10.860 1.00 87.00 95 LEU A O 1
ATOM 763 N N . VAL A 1 96 ? -13.699 2.029 9.729 1.00 86.31 96 VAL A N 1
ATOM 764 C CA . VAL A 1 96 ? -13.284 2.790 10.911 1.00 86.31 96 VAL A CA 1
ATOM 765 C C . VAL A 1 96 ? -14.440 3.624 11.447 1.00 86.31 96 VAL A C 1
ATOM 767 O O . VAL A 1 96 ? -14.680 3.587 12.650 1.00 86.31 96 VAL A O 1
ATOM 770 N N . HIS A 1 97 ? -15.188 4.305 10.574 1.00 85.19 97 HIS A N 1
ATOM 771 C CA . HIS A 1 97 ? -16.336 5.120 10.970 1.00 85.19 97 HIS A CA 1
ATOM 772 C C . HIS A 1 97 ? -17.428 4.288 11.653 1.00 85.19 97 HIS A C 1
ATOM 774 O O . HIS A 1 97 ? -17.923 4.680 12.698 1.00 85.19 97 HIS A O 1
ATOM 780 N N . LYS A 1 98 ? -17.747 3.100 11.124 1.00 81.75 98 LYS A N 1
ATOM 781 C CA . LYS A 1 98 ? -18.715 2.171 11.732 1.00 81.75 98 LYS A CA 1
ATOM 782 C C . LYS A 1 98 ? -18.233 1.559 13.054 1.00 81.75 98 LYS A C 1
ATOM 784 O O . LYS A 1 98 ? -19.040 1.072 13.840 1.00 81.75 98 LYS A O 1
ATOM 789 N N . SER A 1 99 ? -16.920 1.477 13.265 1.00 74.25 99 SER A N 1
ATOM 790 C CA . SER A 1 99 ? -16.321 0.855 14.452 1.00 74.25 99 SER A CA 1
ATOM 791 C C . SER A 1 99 ? -16.114 1.829 15.622 1.00 74.25 99 SER A C 1
ATOM 793 O O . SER A 1 99 ? -15.601 1.389 16.667 1.00 74.25 99 SER A O 1
ATOM 795 N N . ASN A 1 100 ? -16.417 3.108 15.421 1.00 61.00 100 ASN A N 1
ATOM 796 C CA . ASN A 1 100 ? -16.339 4.178 16.407 1.00 61.00 100 ASN A CA 1
ATOM 797 C C . ASN A 1 100 ? -17.747 4.527 16.886 1.00 61.00 100 ASN A C 1
ATOM 799 O O . ASN A 1 100 ? -17.881 4.782 18.098 1.00 61.00 100 ASN A O 1
#

Secondary structure (DSSP, 8-state):
-GGGGGGGHHHHHHHHHHHHHHHHHT--S--HHHHHHHHHHHHHHHHHHTT-THHHHHHHHHHHHHHHHHHTSSS-THHHHHHHHHHHHHHHHHHHHHT-